Protein AF-A0A533URW3-F1 (afdb_monomer)

Sequence (53 aa):
MDDVRLDSLDGVGPVTTKKLNDAGIHNIMDLLVRGPVDIAEITGMEFETAAKL

Structure (mmCIF, N/CA/C/O backbone):
data_AF-A0A533URW3-F1
#
_entry.id   AF-A0A533URW3-F1
#
loop_
_atom_site.group_PDB
_atom_site.id
_atom_site.type_symbol
_atom_site.label_atom_id
_atom_site.label_alt_id
_atom_site.label_comp_id
_atom_site.label_asym_id
_atom_site.label_entity_id
_atom_site.label_seq_id
_atom_site.pdbx_PDB_ins_code
_atom_site.Cartn_x
_atom_site.Cartn_y
_atom_site.Cartn_z
_atom_site.occupancy
_atom_site.B_iso_or_equiv
_atom_site.auth_seq_id
_atom_site.auth_comp_id
_atom_site.auth_asym_id
_atom_site.auth_atom_id
_atom_site.pdbx_PDB_model_num
ATOM 1 N N . MET A 1 1 ? 19.497 -8.856 7.544 1.00 48.03 1 MET A N 1
ATOM 2 C CA . MET A 1 1 ? 18.423 -9.204 6.600 1.00 48.03 1 MET A CA 1
ATOM 3 C C . MET A 1 1 ? 17.399 -8.118 6.813 1.00 48.03 1 MET A C 1
ATOM 5 O O . MET A 1 1 ? 16.774 -8.087 7.863 1.00 48.03 1 MET A O 1
ATOM 9 N N . ASP A 1 2 ? 17.426 -7.109 5.955 1.00 53.44 2 ASP A N 1
ATOM 10 C CA . ASP A 1 2 ? 16.612 -5.909 6.096 1.00 53.44 2 ASP A CA 1
ATOM 11 C C . ASP A 1 2 ? 15.186 -6.253 5.660 1.00 53.44 2 ASP A C 1
ATOM 13 O O . ASP A 1 2 ? 14.837 -6.151 4.487 1.00 53.44 2 ASP A O 1
ATOM 17 N N . ASP A 1 3 ? 14.383 -6.750 6.603 1.00 56.38 3 ASP A N 1
ATOM 18 C CA . ASP A 1 3 ? 12.937 -6.891 6.441 1.00 56.38 3 ASP A CA 1
ATOM 19 C C . ASP A 1 3 ? 12.335 -5.489 6.338 1.00 56.38 3 ASP A C 1
ATOM 21 O O . ASP A 1 3 ? 11.976 -4.862 7.340 1.00 56.38 3 ASP A O 1
ATOM 25 N N . VAL A 1 4 ? 12.289 -4.960 5.116 1.00 64.69 4 VAL A N 1
ATOM 26 C CA . VAL A 1 4 ? 11.649 -3.676 4.854 1.00 64.69 4 VAL A CA 1
ATOM 27 C C . VAL A 1 4 ? 10.149 -3.860 5.045 1.00 64.69 4 VAL A C 1
ATOM 29 O O . VAL A 1 4 ? 9.481 -4.571 4.289 1.00 64.69 4 VAL A O 1
ATOM 32 N N . ARG A 1 5 ? 9.632 -3.258 6.115 1.00 72.38 5 ARG A N 1
ATOM 33 C CA . ARG A 1 5 ? 8.231 -3.380 6.506 1.00 72.38 5 ARG A CA 1
ATOM 34 C C . ARG A 1 5 ? 7.362 -2.465 5.660 1.00 72.38 5 ARG A C 1
ATOM 36 O O . ARG A 1 5 ? 7.753 -1.353 5.320 1.00 72.38 5 ARG A O 1
ATOM 43 N N . LEU A 1 6 ? 6.140 -2.916 5.394 1.00 74.69 6 LEU A N 1
ATOM 44 C CA . LEU A 1 6 ? 5.155 -2.146 4.634 1.00 74.69 6 LEU A CA 1
ATOM 45 C C . LEU A 1 6 ? 4.803 -0.816 5.316 1.00 74.69 6 LEU A C 1
ATOM 47 O O . LEU A 1 6 ? 4.597 0.172 4.629 1.00 74.69 6 LEU A O 1
ATOM 51 N N . ASP A 1 7 ? 4.778 -0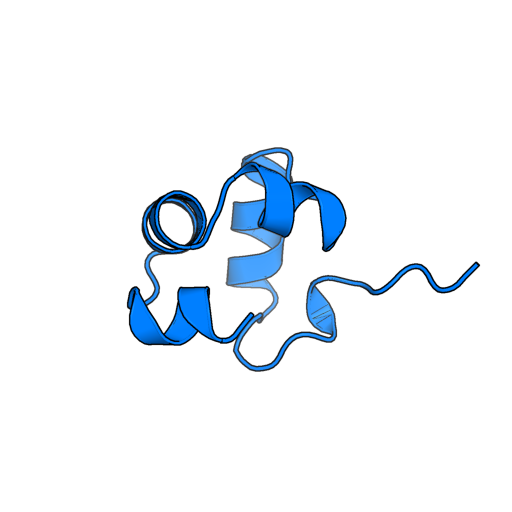.768 6.653 1.00 75.00 7 ASP A N 1
ATOM 52 C CA . ASP A 1 7 ? 4.502 0.462 7.417 1.00 75.00 7 ASP A CA 1
ATOM 53 C C . ASP A 1 7 ? 5.589 1.541 7.292 1.00 75.00 7 ASP A C 1
ATOM 55 O O . ASP A 1 7 ? 5.374 2.683 7.688 1.00 75.00 7 ASP A O 1
ATOM 59 N N . SER A 1 8 ? 6.751 1.188 6.739 1.00 78.31 8 SER A N 1
ATOM 60 C CA . SER A 1 8 ? 7.847 2.125 6.487 1.00 78.31 8 SER A CA 1
ATOM 61 C C . SER A 1 8 ? 7.698 2.865 5.152 1.00 78.31 8 SER A C 1
ATOM 63 O O . SER A 1 8 ? 8.479 3.774 4.877 1.00 78.31 8 SER A O 1
ATOM 65 N N . LEU A 1 9 ? 6.730 2.472 4.316 1.00 78.75 9 LEU A N 1
ATOM 66 C CA . LEU A 1 9 ? 6.468 3.097 3.025 1.00 78.75 9 LEU A CA 1
ATOM 67 C C . LEU A 1 9 ? 5.619 4.361 3.190 1.00 78.75 9 LEU A C 1
ATOM 69 O O . LEU A 1 9 ? 4.592 4.370 3.875 1.00 78.75 9 LEU A O 1
ATOM 73 N N . ASP A 1 10 ? 6.032 5.429 2.514 1.00 77.56 10 ASP A N 1
ATOM 74 C CA . ASP A 1 10 ? 5.320 6.703 2.539 1.00 77.56 10 ASP A CA 1
ATOM 75 C C . ASP A 1 10 ? 3.923 6.540 1.910 1.00 77.56 10 ASP A C 1
ATOM 77 O O . ASP A 1 10 ? 3.773 6.019 0.805 1.00 77.56 10 ASP A O 1
ATOM 81 N N . GLY A 1 11 ? 2.875 6.918 2.646 1.00 78.38 11 GLY A N 1
ATOM 82 C CA . GLY A 1 11 ? 1.480 6.695 2.240 1.00 78.38 11 GLY A CA 1
ATOM 83 C C . GLY A 1 11 ? 0.875 5.346 2.663 1.00 78.38 11 GLY A C 1
ATOM 84 O O . GLY A 1 11 ? -0.332 5.140 2.492 1.00 78.38 11 GLY A O 1
ATOM 85 N N . VAL A 1 12 ? 1.647 4.449 3.289 1.00 84.56 12 VAL A N 1
ATOM 86 C CA . VAL A 1 12 ? 1.136 3.188 3.852 1.00 84.56 12 VAL A CA 1
ATOM 87 C C . VAL A 1 12 ? 0.842 3.354 5.342 1.00 84.56 12 VAL A C 1
ATOM 89 O O .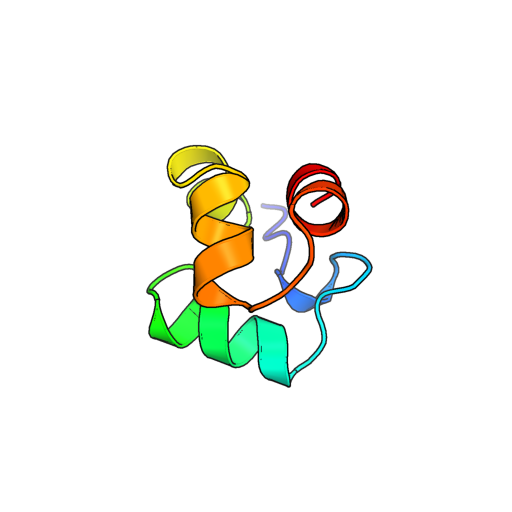 VAL A 1 12 ? 1.680 3.163 6.216 1.00 84.56 12 VAL A O 1
ATOM 92 N N . GLY A 1 13 ? -0.404 3.724 5.639 1.00 85.94 13 GLY A N 1
ATOM 93 C CA . GLY A 1 13 ? -0.924 3.778 7.006 1.00 85.94 13 GLY A CA 1
ATOM 94 C C . GLY A 1 13 ? -1.473 2.431 7.503 1.00 85.94 13 GLY A C 1
ATOM 95 O O . GLY A 1 13 ? -1.615 1.487 6.726 1.00 85.94 13 GLY A O 1
ATOM 96 N N . PRO A 1 14 ? -1.912 2.344 8.774 1.00 86.88 14 PRO A N 1
ATOM 97 C CA . PRO A 1 14 ? -2.397 1.099 9.384 1.00 86.88 14 PRO A CA 1
ATOM 98 C C . PRO A 1 14 ? -3.582 0.457 8.643 1.00 86.88 14 PRO A C 1
ATOM 100 O O . PRO A 1 14 ? -3.710 -0.766 8.617 1.00 86.88 14 PRO A O 1
ATOM 103 N N . VAL A 1 15 ? -4.438 1.263 8.003 1.00 90.00 15 VAL A 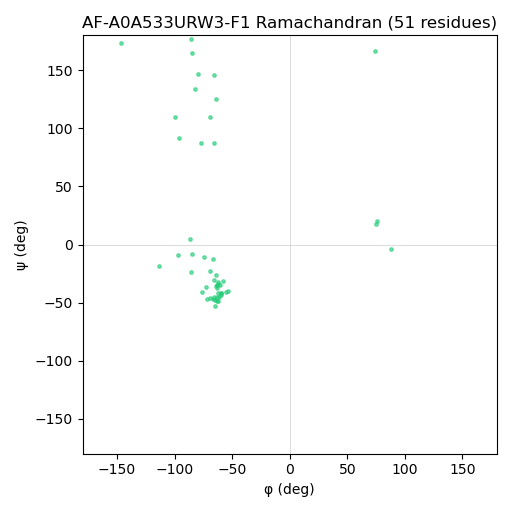N 1
ATOM 104 C CA . VAL A 1 15 ? -5.550 0.766 7.173 1.00 90.00 15 VAL A CA 1
ATOM 105 C C . VAL A 1 15 ? -5.025 0.108 5.895 1.00 90.00 15 VAL A C 1
ATOM 107 O O . VAL A 1 15 ? -5.457 -0.989 5.551 1.00 90.00 15 VAL A O 1
ATOM 110 N N . THR A 1 16 ? -4.075 0.752 5.216 1.00 87.69 16 THR A N 1
ATOM 111 C CA . THR A 1 16 ? -3.425 0.239 4.005 1.00 87.69 16 THR A CA 1
ATOM 112 C C . THR A 1 16 ? -2.662 -1.042 4.312 1.00 87.69 16 THR A C 1
ATOM 114 O O . THR A 1 16 ? -2.888 -2.050 3.652 1.00 87.69 16 THR A O 1
ATOM 117 N N . THR A 1 17 ? -1.852 -1.052 5.375 1.00 88.00 17 THR A N 1
ATOM 118 C CA . THR A 1 17 ? -1.123 -2.241 5.838 1.00 88.00 17 THR A CA 1
ATOM 119 C C . THR A 1 17 ? -2.063 -3.408 6.108 1.00 88.00 17 THR A C 1
ATOM 121 O O . THR A 1 17 ? -1.749 -4.539 5.747 1.00 88.00 17 THR A O 1
ATOM 124 N N . LYS A 1 18 ? -3.234 -3.159 6.707 1.00 89.88 18 LYS A N 1
ATOM 125 C CA . LYS A 1 18 ? -4.231 -4.210 6.925 1.00 89.88 18 LYS A CA 1
ATOM 126 C C . LYS A 1 18 ? -4.782 -4.756 5.606 1.00 89.88 18 LYS A C 1
ATOM 128 O O . LYS A 1 18 ? -4.793 -5.965 5.436 1.00 89.88 18 LYS A O 1
ATOM 133 N N . LYS A 1 19 ? -5.173 -3.889 4.663 1.00 90.62 19 LYS A N 1
ATOM 134 C CA . LYS A 1 19 ? -5.661 -4.311 3.335 1.00 90.62 19 LYS A CA 1
ATOM 135 C C . LYS A 1 19 ? -4.615 -5.118 2.561 1.00 90.62 19 LYS A C 1
ATOM 137 O O . LYS A 1 19 ? -4.953 -6.124 1.951 1.00 90.62 19 LYS A O 1
ATOM 142 N N . LEU A 1 20 ? -3.352 -4.691 2.616 1.00 88.69 20 LEU A N 1
ATOM 143 C CA . LEU A 1 20 ? -2.224 -5.399 2.010 1.00 88.69 20 LEU A CA 1
ATOM 144 C C . LEU A 1 20 ? -2.046 -6.787 2.645 1.00 88.69 20 LEU A C 1
ATOM 146 O O . LEU A 1 20 ? -2.017 -7.780 1.924 1.00 88.69 20 LEU A O 1
ATOM 150 N N . ASN A 1 21 ? -2.040 -6.875 3.979 1.00 89.62 21 ASN A N 1
ATOM 151 C CA . ASN A 1 21 ? -1.952 -8.159 4.683 1.00 89.62 21 ASN A CA 1
ATOM 152 C C . ASN A 1 21 ? -3.149 -9.077 4.390 1.00 89.62 21 ASN A C 1
ATOM 154 O O . ASN A 1 21 ? -2.950 -10.268 4.168 1.00 89.62 21 ASN A O 1
ATOM 158 N N . ASP A 1 22 ? -4.371 -8.538 4.346 1.00 91.06 22 ASP A N 1
ATOM 159 C CA . ASP A 1 22 ? -5.583 -9.292 3.993 1.00 91.06 22 ASP A CA 1
ATOM 160 C C . ASP A 1 22 ? -5.529 -9.800 2.537 1.00 91.06 22 ASP A C 1
ATOM 162 O O . ASP A 1 22 ? -6.119 -10.829 2.211 1.00 91.06 22 ASP A O 1
ATOM 166 N N . ALA A 1 23 ? -4.775 -9.121 1.665 1.00 88.88 23 ALA A N 1
ATOM 167 C CA . ALA A 1 23 ? -4.480 -9.559 0.305 1.00 88.88 23 ALA A CA 1
ATOM 168 C C . ALA A 1 23 ? -3.248 -10.486 0.201 1.00 88.88 23 ALA A C 1
ATOM 170 O O . ALA A 1 23 ? -2.852 -10.850 -0.907 1.00 88.88 23 ALA A O 1
ATOM 171 N N . GLY A 1 24 ? -2.628 -10.881 1.314 1.00 88.25 24 GLY A N 1
ATOM 172 C CA . GLY A 1 24 ? -1.441 -11.743 1.323 1.00 88.25 24 GLY A CA 1
ATOM 173 C C . GLY A 1 24 ? -0.140 -11.032 0.939 1.00 88.25 24 GLY A C 1
ATOM 174 O O . GLY A 1 24 ? 0.805 -11.684 0.509 1.00 88.25 24 GLY A O 1
ATOM 175 N N . ILE A 1 25 ? -0.102 -9.703 1.045 1.00 89.25 25 ILE A N 1
ATOM 176 C CA . ILE A 1 25 ? 1.087 -8.879 0.826 1.00 89.25 25 ILE A CA 1
ATOM 177 C C . ILE A 1 25 ? 1.657 -8.555 2.200 1.00 89.25 25 ILE A C 1
ATOM 179 O O . ILE A 1 25 ? 1.065 -7.789 2.966 1.00 89.25 25 ILE A O 1
ATOM 183 N N . HIS A 1 26 ? 2.809 -9.136 2.513 1.00 87.25 26 HIS A N 1
ATOM 184 C CA . HIS A 1 26 ? 3.427 -9.018 3.832 1.00 87.25 26 HIS A CA 1
ATOM 185 C C . HIS A 1 26 ? 4.747 -8.242 3.795 1.00 87.25 26 HIS A C 1
ATOM 187 O O . HIS A 1 26 ? 5.202 -7.751 4.827 1.00 87.25 26 HIS A O 1
ATOM 193 N N . ASN A 1 27 ? 5.353 -8.104 2.615 1.00 85.06 27 ASN A N 1
ATOM 194 C CA . ASN A 1 2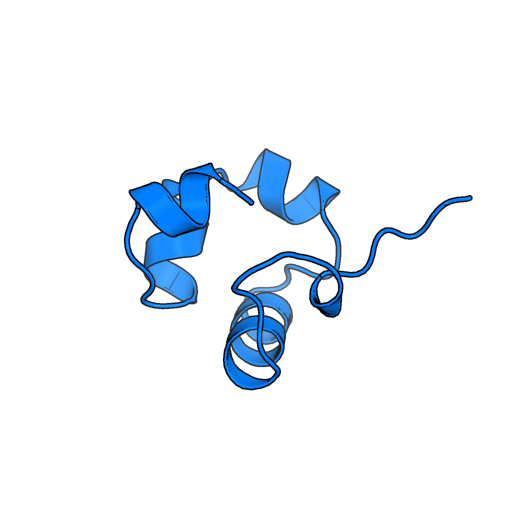7 ? 6.633 -7.430 2.419 1.00 85.06 27 ASN A CA 1
ATOM 195 C C . ASN A 1 27 ? 6.702 -6.713 1.055 1.00 85.06 27 ASN A C 1
ATOM 197 O O . ASN A 1 27 ? 5.818 -6.851 0.209 1.00 85.06 27 ASN A O 1
ATOM 201 N N . ILE A 1 28 ? 7.781 -5.957 0.831 1.00 83.12 28 ILE A N 1
ATOM 202 C CA . ILE A 1 28 ? 8.022 -5.253 -0.439 1.00 83.12 28 ILE A CA 1
ATOM 203 C C . ILE A 1 28 ? 8.158 -6.205 -1.637 1.00 83.12 28 ILE A C 1
ATOM 205 O O . ILE A 1 28 ? 7.752 -5.852 -2.740 1.00 83.12 28 ILE A O 1
ATOM 209 N N . MET A 1 29 ? 8.690 -7.417 -1.459 1.00 84.56 29 MET A N 1
ATOM 210 C CA . MET A 1 29 ? 8.819 -8.373 -2.568 1.00 84.56 29 MET A CA 1
ATOM 211 C C . MET A 1 29 ? 7.442 -8.772 -3.116 1.00 84.56 29 MET A C 1
ATOM 213 O O . MET A 1 29 ? 7.280 -8.867 -4.330 1.00 84.56 29 MET A O 1
ATOM 217 N N . ASP A 1 30 ? 6.436 -8.914 -2.248 1.00 87.25 30 ASP A N 1
ATOM 218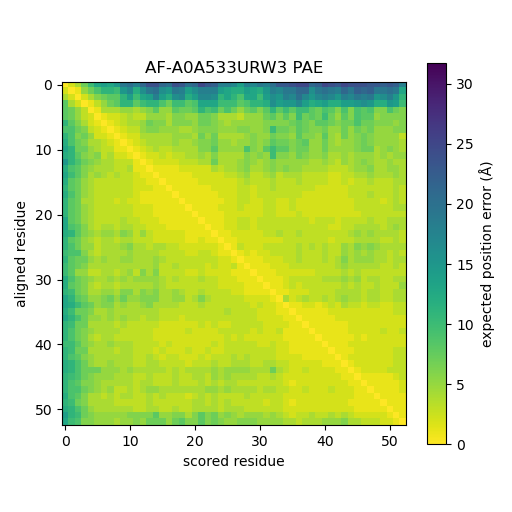 C CA . ASP A 1 30 ? 5.053 -9.174 -2.663 1.00 87.25 30 ASP A CA 1
ATOM 219 C C . ASP A 1 30 ? 4.471 -7.998 -3.472 1.00 87.25 30 ASP A C 1
ATOM 221 O O . ASP A 1 30 ? 3.737 -8.218 -4.440 1.00 87.25 30 ASP A O 1
ATOM 225 N N . LEU A 1 31 ? 4.833 -6.751 -3.123 1.00 84.00 31 LEU A N 1
ATOM 226 C CA . LEU A 1 31 ? 4.443 -5.558 -3.891 1.00 84.00 31 LEU A CA 1
ATOM 227 C C . LEU A 1 31 ? 5.029 -5.592 -5.305 1.00 84.00 31 LEU A C 1
ATOM 229 O O . LEU A 1 31 ? 4.314 -5.332 -6.271 1.00 84.00 31 LEU A O 1
ATOM 233 N N . LEU A 1 32 ? 6.312 -5.945 -5.432 1.00 84.25 32 LEU A N 1
ATOM 234 C CA . LEU A 1 32 ? 7.007 -6.004 -6.721 1.00 84.25 32 LEU A CA 1
ATOM 235 C C . LEU A 1 32 ? 6.401 -7.051 -7.663 1.00 84.25 32 LEU A C 1
ATOM 237 O O . LEU A 1 32 ? 6.370 -6.838 -8.873 1.00 84.25 32 LEU A O 1
ATOM 241 N N . VAL A 1 33 ? 5.914 -8.170 -7.120 1.00 89.31 33 VAL A N 1
ATOM 242 C CA . VAL A 1 33 ? 5.290 -9.242 -7.911 1.00 89.31 33 VAL A CA 1
ATOM 243 C C . VAL A 1 33 ? 3.874 -8.871 -8.359 1.00 89.31 33 VAL A C 1
ATOM 245 O O . VAL A 1 33 ? 3.515 -9.158 -9.499 1.00 89.31 33 VAL A O 1
ATOM 248 N N . ARG A 1 34 ? 3.072 -8.232 -7.496 1.00 87.25 34 ARG A N 1
ATOM 249 C CA . ARG A 1 34 ? 1.716 -7.770 -7.853 1.00 87.25 34 ARG A CA 1
ATOM 250 C C . ARG A 1 34 ? 1.729 -6.563 -8.790 1.00 87.25 34 ARG A C 1
ATOM 252 O O . ARG A 1 34 ? 0.901 -6.465 -9.691 1.00 87.25 34 ARG A O 1
ATOM 259 N N . GLY A 1 35 ? 2.683 -5.657 -8.592 1.00 90.00 35 GLY A N 1
ATOM 260 C CA . GLY A 1 35 ? 2.785 -4.410 -9.335 1.00 90.00 35 GLY A CA 1
ATOM 261 C C . GLY A 1 35 ? 1.736 -3.363 -8.925 1.00 90.00 35 GLY A C 1
ATOM 262 O O . GLY A 1 35 ? 0.754 -3.660 -8.248 1.00 90.00 35 GLY A O 1
ATOM 263 N N . PRO A 1 36 ? 1.921 -2.103 -9.344 1.00 90.25 36 PRO A N 1
ATOM 264 C CA . PRO A 1 36 ? 1.210 -0.956 -8.773 1.00 90.25 36 PRO A CA 1
ATOM 265 C C . PRO A 1 36 ? -0.292 -0.897 -9.085 1.00 90.25 36 PRO A C 1
ATOM 267 O O . PRO A 1 36 ? -1.038 -0.280 -8.329 1.00 90.25 36 PRO A O 1
ATOM 270 N N . VAL A 1 37 ? -0.752 -1.541 -10.165 1.00 92.38 37 VAL A N 1
ATOM 271 C CA . VAL A 1 37 ? -2.185 -1.605 -10.515 1.00 92.38 37 VAL A CA 1
ATOM 272 C C . VAL A 1 37 ? -2.959 -2.378 -9.446 1.00 92.38 37 VAL A C 1
ATOM 274 O O . VAL A 1 37 ? -3.892 -1.838 -8.857 1.00 92.38 37 VAL A O 1
ATOM 277 N N . ASP A 1 38 ? -2.506 -3.591 -9.127 1.00 92.00 38 ASP A N 1
ATOM 278 C CA . ASP A 1 38 ? -3.103 -4.433 -8.089 1.00 92.00 38 ASP A CA 1
ATOM 279 C C . ASP A 1 38 ? -3.076 -3.738 -6.722 1.00 92.00 38 ASP A C 1
ATOM 281 O O . ASP A 1 38 ? -4.050 -3.779 -5.970 1.00 92.00 38 ASP A O 1
ATOM 285 N N . ILE A 1 39 ? -1.962 -3.072 -6.389 1.00 90.19 39 ILE A N 1
ATOM 286 C CA . ILE A 1 39 ? -1.832 -2.343 -5.121 1.00 90.19 39 ILE A CA 1
ATOM 287 C C . ILE A 1 39 ? -2.865 -1.221 -5.029 1.00 90.19 39 ILE A C 1
ATOM 289 O O . ILE A 1 39 ? -3.516 -1.083 -3.989 1.00 90.19 39 ILE A O 1
ATOM 293 N N . ALA A 1 40 ? -3.046 -0.446 -6.099 1.00 91.88 40 ALA A N 1
ATOM 294 C CA . ALA A 1 40 ? -4.046 0.613 -6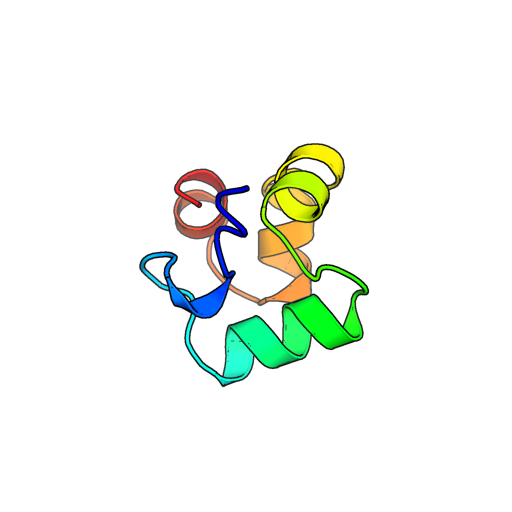.158 1.00 91.88 40 ALA A CA 1
ATOM 295 C C . ALA A 1 40 ? -5.467 0.060 -5.958 1.00 91.88 40 ALA A C 1
ATOM 297 O O . ALA A 1 40 ? -6.224 0.611 -5.159 1.00 91.88 40 ALA A O 1
ATOM 298 N N . GLU A 1 41 ? -5.807 -1.069 -6.588 1.00 92.00 41 GLU A N 1
ATOM 299 C CA . GLU A 1 41 ? -7.125 -1.702 -6.438 1.00 92.00 41 GLU A CA 1
ATOM 300 C C . GLU A 1 41 ? -7.376 -2.237 -5.020 1.00 92.00 41 GLU A C 1
ATOM 302 O O . GLU A 1 41 ? -8.437 -1.998 -4.441 1.00 92.00 41 GLU A O 1
ATOM 307 N N . ILE A 1 42 ? -6.396 -2.919 -4.421 1.00 90.94 42 ILE A N 1
ATOM 308 C CA . ILE A 1 42 ? -6.516 -3.505 -3.074 1.00 90.94 42 ILE A CA 1
ATOM 309 C C . ILE A 1 42 ? -6.640 -2.414 -2.017 1.00 90.94 42 ILE A C 1
ATOM 311 O O . ILE A 1 42 ? -7.462 -2.484 -1.100 1.00 90.94 42 ILE A O 1
ATOM 315 N N . THR A 1 43 ? -5.777 -1.407 -2.108 1.00 88.50 43 THR A N 1
ATOM 316 C CA . THR A 1 43 ? -5.665 -0.376 -1.077 1.00 88.50 43 THR A CA 1
ATOM 317 C C . THR A 1 43 ? -6.670 0.755 -1.276 1.00 88.50 43 THR A C 1
ATOM 319 O O . THR A 1 43 ? -7.067 1.392 -0.293 1.00 88.50 43 THR A O 1
ATOM 322 N N . GLY A 1 44 ? -7.151 0.953 -2.506 1.00 89.50 44 GLY A N 1
ATOM 323 C CA . GLY A 1 44 ? -8.013 2.059 -2.913 1.00 89.50 44 GLY A CA 1
ATOM 324 C C . GLY A 1 44 ? -7.274 3.391 -3.051 1.00 89.50 44 GLY A C 1
ATOM 325 O O . GLY A 1 44 ? -7.916 4.437 -2.998 1.00 89.50 44 GLY A O 1
ATOM 326 N N . MET A 1 45 ? -5.942 3.370 -3.147 1.00 88.88 45 MET A N 1
ATOM 327 C CA . MET A 1 45 ? -5.142 4.570 -3.405 1.00 88.88 45 MET A CA 1
ATOM 328 C C . MET A 1 45 ? -5.040 4.859 -4.903 1.00 88.88 45 MET A C 1
ATOM 330 O O . MET A 1 45 ? -5.319 3.997 -5.735 1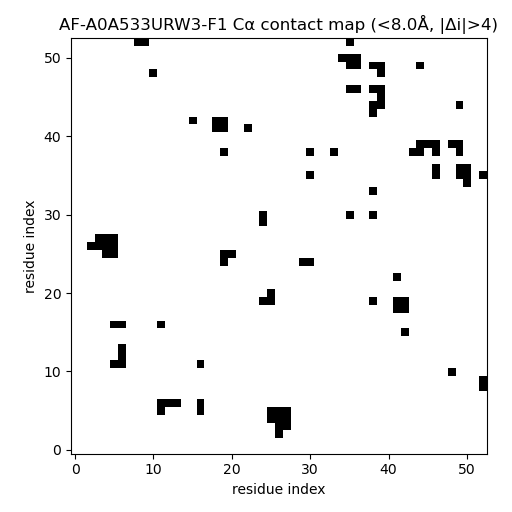.00 88.88 45 MET A O 1
ATOM 334 N N . GLU A 1 46 ? -4.613 6.070 -5.256 1.00 91.69 46 GLU A N 1
ATOM 335 C CA . GLU A 1 46 ? -4.361 6.404 -6.656 1.00 91.69 46 GLU A CA 1
ATOM 336 C C . GLU A 1 46 ? -3.192 5.589 -7.216 1.00 91.69 46 GLU A C 1
ATOM 338 O O . GLU A 1 46 ? -2.206 5.321 -6.525 1.00 91.69 46 GLU A O 1
ATOM 343 N N . PHE A 1 47 ? -3.279 5.239 -8.501 1.00 89.81 47 PHE A N 1
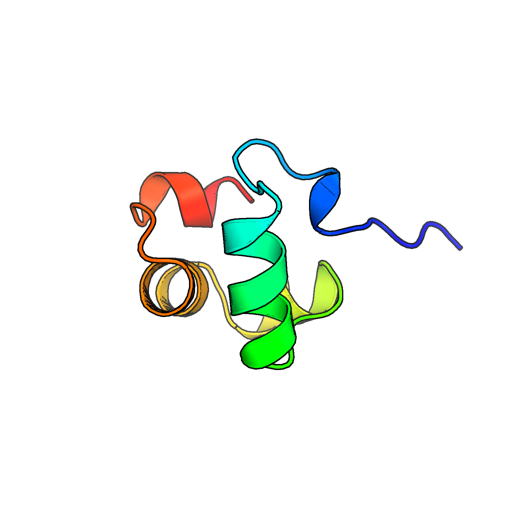ATOM 344 C CA . PHE A 1 47 ? -2.232 4.494 -9.199 1.00 89.81 47 PHE A CA 1
ATOM 345 C C . PHE A 1 47 ? -0.858 5.163 -9.071 1.00 89.81 47 PHE A C 1
ATOM 347 O O . PHE A 1 47 ? 0.136 4.483 -8.844 1.00 89.81 47 PHE A O 1
ATOM 354 N N . GLU A 1 48 ? -0.792 6.493 -9.157 1.00 89.88 48 GLU A N 1
ATOM 355 C CA . GLU A 1 48 ? 0.465 7.233 -9.002 1.00 89.88 48 GLU A CA 1
ATOM 356 C C . GLU A 1 48 ? 1.057 7.126 -7.595 1.00 89.88 48 GLU A C 1
ATOM 358 O O . GLU A 1 48 ? 2.275 7.184 -7.447 1.00 89.88 48 GLU A O 1
ATOM 363 N N . THR A 1 49 ? 0.224 6.984 -6.562 1.00 87.75 49 THR A N 1
ATOM 364 C CA . THR A 1 49 ? 0.686 6.729 -5.192 1.00 87.75 49 THR A CA 1
ATOM 365 C C . THR A 1 49 ? 1.209 5.306 -5.079 1.00 87.75 49 THR A C 1
ATOM 367 O O . THR A 1 49 ? 2.316 5.107 -4.594 1.00 87.75 49 THR A O 1
ATOM 370 N N . ALA A 1 50 ? 0.462 4.331 -5.600 1.00 88.38 50 ALA A N 1
ATOM 371 C CA . ALA A 1 50 ? 0.867 2.930 -5.594 1.00 88.38 50 ALA A CA 1
ATOM 372 C C . ALA A 1 50 ? 2.153 2.676 -6.399 1.00 88.38 50 ALA A C 1
ATOM 374 O O . ALA A 1 50 ? 2.961 1.842 -6.015 1.00 88.38 50 ALA A O 1
ATOM 375 N N . ALA A 1 51 ? 2.368 3.412 -7.492 1.00 87.12 51 ALA A N 1
ATOM 376 C CA . ALA A 1 51 ? 3.569 3.331 -8.325 1.00 87.12 51 ALA A CA 1
ATOM 377 C C . ALA A 1 51 ? 4.816 3.978 -7.701 1.00 87.12 51 ALA A C 1
ATOM 379 O O . ALA A 1 51 ? 5.909 3.825 -8.244 1.00 87.12 51 ALA A O 1
ATOM 380 N N . LYS A 1 52 ? 4.657 4.726 -6.603 1.00 85.19 52 LYS A N 1
ATOM 381 C CA . LYS A 1 52 ? 5.759 5.335 -5.842 1.00 85.19 52 LYS A CA 1
ATOM 382 C C . LYS A 1 52 ? 6.174 4.504 -4.624 1.00 85.19 52 LYS A C 1
ATOM 384 O O . LYS A 1 52 ? 7.172 4.862 -3.999 1.00 85.19 52 LYS A O 1
ATOM 389 N N . LEU A 1 53 ? 5.405 3.461 -4.292 1.00 79.88 53 LEU A N 1
ATOM 390 C CA . LEU A 1 53 ? 5.751 2.448 -3.290 1.00 79.88 53 LEU A CA 1
ATOM 391 C C . LEU A 1 53 ? 6.843 1.520 -3.829 1.00 79.88 53 LEU A C 1
ATOM 393 O O . LEU A 1 53 ? 7.737 1.172 -3.028 1.00 79.88 53 LEU A O 1
#

Radius of gyration: 9.82 Å; Cα contacts (8 Å, |Δi|>4): 52; chains: 1; bounding box: 26×19×20 Å

Solvent-ac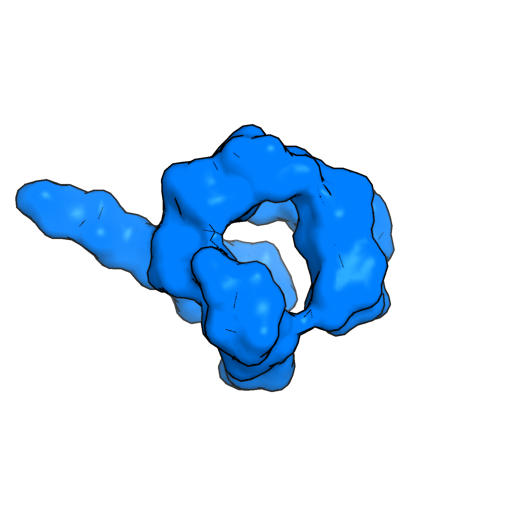cessible surface area (backbone atoms only — not comparable to full-atom values): 3163 Å² total; per-residue (Å²): 132,86,78,60,52,54,72,76,39,87,91,35,46,77,68,39,47,47,39,35,45,77,71,73,33,77,38,58,69,48,48,67,73,63,34,32,66,52,47,11,66,65,56,68,49,54,52,74,59,35,64,71,103

pLDDT: mean 84.25, std 9.59, range [48.03, 92.38]

Secondary structure (DSSP, 8-state):
-----GGGSTT--HHHHHHHHHTT--SHHHHHHHHHHHHHHHH---HHHHTT-

Foldseek 3Di:
DPQAFQCNQDPCDPLLCVLCVVVVNGGVVSLVVCDQVNSCVSRVHDSVSSNRD

Mean predicted aligned error: 4.52 Å

Nearest PDB structures (foldseek):
  2bke-assembly1_A  TM=7.637E-01  e=1.308E-01  Saccharolobus solfataricus P2
  2z43-assembly3_C  TM=7.492E-01  e=2.568E-01  Saccharolobus solfataricus P2
  3im2-assembly1_A  TM=7.111E-01  e=3.849E-01  Saccharomyces cerevisiae
  5m52-assembly1_A  TM=7.011E-01  e=4.405E-01  Saccharomyces cerevisiae
  5dca-assembly1_A  TM=7.130E-01  e=1.133E+00  Saccharomyces cerevisiae S288C